Protein AF-A0A2E5UQ98-F1 (afdb_monomer)

Secondary structure (DSSP, 8-state):
-HHHHHHHHHHHHHHHHHHHHHHTSPPEE-GGGPEE---HHHHHHHHHHHHH--THHHHHHHHHHHHHHHHH-TTSTTHHHHHHHHHHHHHHHHHHTTTTS-HHHHHHHHHHHHHHHHHHHHHHH--S-HHHHHHHHHHHHHHHHHHHHHHHHHH----

Nearest PDB structures (foldseek):
  4etr-assembly1_A  TM=3.027E-01  e=8.005E+00  Pseudomonas aeruginosa PAO1

Mean predicted aligned error: 5.88 Å

Structure (mmCIF, N/CA/C/O backbone):
data_AF-A0A2E5UQ98-F1
#
_entry.id   AF-A0A2E5UQ98-F1
#
loop_
_atom_site.group_PDB
_atom_site.id
_atom_site.type_symbol
_atom_site.label_atom_id
_atom_site.label_alt_id
_atom_site.label_comp_id
_atom_site.label_asym_id
_atom_site.label_entity_id
_atom_site.label_seq_id
_atom_site.pdbx_PDB_ins_code
_atom_site.Cartn_x
_atom_site.Cartn_y
_atom_site.Cartn_z
_atom_site.occupancy
_atom_site.B_iso_or_equiv
_atom_site.auth_seq_id
_atom_site.auth_comp_id
_atom_site.auth_asym_id
_atom_site.auth_atom_id
_atom_site.pdbx_PDB_model_num
ATOM 1 N N . MET A 1 1 ? -13.166 -17.968 25.070 1.00 43.28 1 MET A N 1
ATOM 2 C CA . MET A 1 1 ? -12.129 -18.469 24.135 1.00 43.28 1 MET A CA 1
ATOM 3 C C . MET A 1 1 ? -12.676 -18.747 22.733 1.00 43.28 1 MET A C 1
ATOM 5 O O . MET A 1 1 ? -12.145 -18.160 21.801 1.00 43.28 1 MET A O 1
ATOM 9 N N . PHE A 1 2 ? -13.770 -19.503 22.560 1.00 32.47 2 PHE A N 1
ATOM 10 C CA . PHE A 1 2 ? -14.367 -19.783 21.234 1.00 32.47 2 PHE A CA 1
ATOM 11 C C . PHE A 1 2 ? -14.752 -18.540 20.398 1.00 32.47 2 PHE A C 1
ATOM 13 O O . PHE A 1 2 ? -14.513 -18.504 19.197 1.00 32.47 2 PHE A O 1
ATOM 20 N N . SER A 1 3 ? -15.272 -17.477 21.026 1.00 47.97 3 SER A N 1
ATOM 21 C CA . SER A 1 3 ? -15.642 -16.229 20.324 1.00 47.97 3 SER A CA 1
ATOM 22 C C . SER A 1 3 ? -14.443 -15.480 19.708 1.00 47.97 3 SER A C 1
ATOM 24 O O . SER A 1 3 ? -14.552 -14.918 18.619 1.00 47.97 3 SER A O 1
ATOM 26 N N . LEU A 1 4 ? -13.277 -15.505 20.365 1.00 53.91 4 LEU A N 1
ATOM 27 C CA . LEU A 1 4 ? -12.052 -14.884 19.845 1.00 53.91 4 LEU A CA 1
ATOM 28 C C . LEU A 1 4 ? -11.445 -15.710 18.704 1.00 53.91 4 LEU A C 1
ATOM 30 O O . LEU A 1 4 ? -10.981 -15.132 17.726 1.00 53.91 4 LEU A O 1
ATOM 34 N N . TYR A 1 5 ? -11.519 -17.041 18.803 1.00 57.56 5 TYR A N 1
ATOM 35 C CA . TYR A 1 5 ? -11.011 -17.966 17.788 1.00 57.56 5 TYR A CA 1
ATOM 36 C C . TYR A 1 5 ? -11.745 -17.821 16.443 1.00 57.56 5 TYR A C 1
ATOM 38 O O . TYR A 1 5 ? -11.119 -17.758 15.384 1.00 57.56 5 TYR A O 1
ATOM 46 N N . ASN A 1 6 ? -13.069 -17.640 16.480 1.00 66.56 6 ASN A N 1
ATOM 47 C CA . ASN A 1 6 ? -13.852 -17.387 15.267 1.00 66.56 6 ASN A CA 1
ATOM 48 C C . ASN A 1 6 ? -13.476 -16.055 14.598 1.00 66.56 6 ASN A C 1
ATOM 50 O O . ASN A 1 6 ? -13.406 -15.981 13.373 1.00 66.56 6 ASN A O 1
ATOM 54 N N . LYS A 1 7 ? -13.173 -15.010 15.384 1.00 73.31 7 LYS A N 1
ATOM 55 C CA . LYS A 1 7 ? -12.700 -13.726 14.840 1.00 73.31 7 LYS A CA 1
ATOM 56 C C . LYS A 1 7 ? -11.321 -13.857 14.193 1.00 73.31 7 LYS A C 1
ATOM 58 O O . LYS A 1 7 ? -11.106 -13.286 13.130 1.00 73.31 7 LYS A O 1
ATOM 63 N N . THR A 1 8 ? -10.400 -14.614 14.792 1.00 77.06 8 THR A N 1
ATOM 64 C CA . THR A 1 8 ? -9.071 -14.838 14.200 1.00 77.06 8 THR A CA 1
ATOM 65 C C . THR A 1 8 ? -9.146 -15.621 12.894 1.00 77.06 8 THR A C 1
ATOM 67 O O . THR A 1 8 ? -8.495 -15.228 11.932 1.00 77.06 8 THR A O 1
ATOM 70 N N . ILE A 1 9 ? -9.987 -16.660 12.818 1.00 78.94 9 ILE A N 1
ATOM 71 C CA . ILE A 1 9 ? -10.205 -17.413 11.572 1.00 78.94 9 ILE A CA 1
ATOM 72 C C . ILE A 1 9 ? -10.753 -16.495 10.479 1.00 78.94 9 ILE A C 1
ATOM 74 O O . ILE A 1 9 ? -10.271 -16.534 9.352 1.00 78.94 9 ILE A O 1
ATOM 78 N N . TYR A 1 10 ? -11.712 -15.631 10.813 1.00 82.94 10 TYR A N 1
ATOM 79 C CA . TYR A 1 10 ? -12.286 -14.685 9.859 1.00 82.94 10 TYR A CA 1
ATOM 80 C C . TYR A 1 10 ? -11.231 -13.752 9.239 1.00 82.94 10 TYR A C 1
ATOM 82 O O . TYR A 1 10 ? -11.194 -13.599 8.019 1.00 82.94 10 TYR A O 1
ATOM 90 N N . TYR A 1 11 ? -10.325 -13.186 10.047 1.00 81.88 11 TYR A N 1
ATOM 91 C CA . TYR A 1 11 ? -9.230 -12.354 9.530 1.00 81.88 11 TYR A CA 1
ATOM 92 C C . TYR A 1 11 ? -8.266 -13.134 8.632 1.00 81.88 11 TYR A C 1
ATOM 94 O O . TYR A 1 11 ? -7.825 -12.600 7.616 1.00 81.88 11 TYR A O 1
ATOM 102 N N . ILE A 1 12 ? -7.973 -14.394 8.971 1.00 85.00 12 ILE A N 1
ATOM 103 C CA . ILE A 1 12 ? -7.125 -15.266 8.148 1.00 85.00 12 ILE A CA 1
ATOM 104 C C . ILE A 1 12 ? -7.791 -15.520 6.792 1.00 85.00 12 ILE A C 1
ATOM 106 O O . ILE A 1 12 ? -7.158 -15.308 5.760 1.00 85.00 12 ILE A O 1
ATOM 110 N N . VAL A 1 13 ? -9.074 -15.888 6.774 1.00 87.69 13 VAL A N 1
ATOM 111 C CA . VAL A 1 13 ? -9.817 -16.131 5.527 1.00 87.69 13 VAL A CA 1
ATOM 112 C C . VAL A 1 13 ? -9.843 -14.883 4.643 1.00 87.69 13 VAL A C 1
ATOM 114 O O . VAL A 1 13 ? -9.569 -14.984 3.449 1.00 87.69 13 VAL A O 1
ATOM 117 N N . ILE A 1 14 ? -10.094 -13.699 5.215 1.00 87.50 14 ILE A N 1
ATOM 118 C CA . ILE A 1 14 ? -10.040 -12.444 4.451 1.00 87.50 14 ILE A CA 1
ATOM 119 C C . ILE A 1 14 ? -8.638 -12.190 3.908 1.00 87.50 14 ILE A C 1
ATOM 121 O O . ILE A 1 14 ? -8.506 -11.834 2.743 1.00 87.50 14 ILE A O 1
ATOM 125 N N . SER A 1 15 ? -7.593 -12.377 4.717 1.00 87.50 15 SER A N 1
ATOM 126 C CA . SER A 1 15 ? -6.217 -12.128 4.274 1.00 87.50 15 SER A CA 1
ATOM 127 C C . SER A 1 15 ? -5.815 -13.007 3.087 1.00 87.50 15 SER A C 1
ATOM 129 O O . SER A 1 15 ? -5.159 -12.516 2.169 1.00 87.50 15 SER A O 1
ATOM 131 N N . ILE A 1 16 ? -6.277 -14.264 3.065 1.00 88.00 16 ILE A N 1
ATOM 132 C CA . ILE A 1 16 ? -6.073 -15.198 1.952 1.00 88.00 16 ILE A CA 1
ATOM 133 C C . ILE A 1 16 ? -6.859 -14.740 0.723 1.00 88.00 16 ILE A C 1
ATOM 135 O O . ILE A 1 16 ? -6.306 -14.708 -0.371 1.00 88.00 16 ILE A O 1
ATOM 139 N N . LEU A 1 17 ? -8.121 -14.331 0.889 1.00 90.19 17 LEU A N 1
ATOM 140 C CA . LEU A 1 17 ? -8.915 -13.784 -0.214 1.00 90.19 17 LEU A CA 1
ATOM 141 C C . LEU A 1 17 ? -8.242 -12.554 -0.832 1.00 90.19 17 LEU A C 1
ATOM 143 O O . LEU A 1 17 ? -8.094 -12.492 -2.050 1.00 90.19 17 LEU A O 1
ATOM 147 N N . VAL A 1 18 ? -7.772 -11.613 -0.009 1.00 90.69 18 VAL A N 1
ATOM 148 C CA . VAL A 1 18 ? -7.052 -10.419 -0.477 1.00 90.69 18 VAL A CA 1
ATOM 149 C C . VAL A 1 18 ? -5.789 -10.806 -1.248 1.00 90.69 18 VAL A C 1
ATOM 151 O O . VAL A 1 18 ? -5.587 -10.269 -2.332 1.00 90.69 18 VAL A O 1
ATOM 154 N N . LEU A 1 19 ? -5.001 -11.782 -0.768 1.00 89.31 19 LEU A N 1
ATOM 155 C CA . LEU A 1 19 ? -3.846 -12.303 -1.518 1.00 89.31 19 LEU A CA 1
ATOM 156 C C . LEU A 1 19 ? -4.269 -12.828 -2.889 1.00 89.31 19 LEU A C 1
ATOM 158 O O . LEU A 1 19 ? -3.695 -12.445 -3.902 1.00 89.31 19 LEU A O 1
ATOM 162 N N . THR A 1 20 ? -5.289 -13.687 -2.938 1.00 88.19 20 THR A N 1
ATOM 163 C CA . THR A 1 20 ? -5.730 -14.276 -4.210 1.00 88.19 20 THR A CA 1
ATOM 164 C C . THR A 1 20 ? -6.244 -13.226 -5.191 1.00 88.19 20 THR A C 1
ATOM 166 O O . THR A 1 20 ? -6.015 -13.358 -6.389 1.00 88.19 20 THR A O 1
ATOM 169 N N . PHE A 1 21 ? -6.895 -12.165 -4.709 1.00 90.00 21 PHE A N 1
ATOM 170 C CA . PHE A 1 21 ? -7.308 -11.057 -5.567 1.00 90.00 21 PHE A CA 1
ATOM 171 C C . PHE A 1 21 ? -6.122 -10.217 -6.036 1.00 90.00 21 PHE A C 1
ATOM 173 O O . PHE A 1 21 ? -6.093 -9.864 -7.209 1.00 90.00 21 PHE A O 1
ATOM 180 N N . GLN A 1 22 ? -5.148 -9.939 -5.165 1.00 89.00 22 GLN A N 1
ATOM 181 C CA . GLN A 1 22 ? -3.951 -9.163 -5.502 1.00 89.00 22 GLN A CA 1
ATOM 182 C C . GLN A 1 22 ? -3.148 -9.819 -6.628 1.00 89.00 22 GLN A C 1
ATOM 184 O O . GLN A 1 22 ? -2.760 -9.156 -7.581 1.00 89.00 22 GLN A O 1
ATOM 189 N N . VAL A 1 23 ? -2.917 -11.128 -6.523 1.00 86.50 23 VAL A N 1
ATOM 190 C CA . VAL A 1 23 ? -2.085 -11.882 -7.476 1.00 86.50 23 VAL A CA 1
ATOM 191 C C . VAL A 1 23 ? -2.741 -11.983 -8.851 1.00 86.50 23 VAL A C 1
ATOM 193 O O . VAL A 1 23 ? -2.056 -11.994 -9.865 1.00 86.50 23 VAL A O 1
ATOM 196 N N . ASN A 1 24 ? -4.073 -12.039 -8.889 1.00 85.38 24 ASN A N 1
ATOM 197 C CA . ASN A 1 24 ? -4.834 -12.109 -10.135 1.00 85.38 24 ASN A CA 1
ATOM 198 C C . ASN A 1 24 ? -5.207 -10.725 -10.690 1.00 85.38 24 ASN A C 1
ATOM 200 O O . ASN A 1 24 ? -5.898 -10.649 -11.709 1.00 85.38 24 ASN A O 1
ATOM 204 N N . PHE A 1 25 ? -4.825 -9.636 -10.015 1.00 84.25 25 PHE A N 1
ATOM 205 C CA . PHE A 1 25 ? -5.179 -8.296 -10.461 1.00 84.25 25 PHE A CA 1
ATOM 206 C C . PHE A 1 25 ? -4.339 -7.917 -11.690 1.00 84.25 25 PHE A C 1
ATOM 208 O O . PHE A 1 25 ? -3.123 -8.101 -11.667 1.00 84.25 25 PHE A O 1
ATOM 215 N N . PRO A 1 26 ? -4.952 -7.415 -12.777 1.00 77.50 26 PRO A N 1
ATOM 216 C CA . PRO A 1 26 ? -4.208 -7.080 -13.983 1.00 77.50 26 PRO A CA 1
ATOM 217 C C . PRO A 1 26 ? -3.286 -5.880 -13.744 1.00 77.50 26 PRO A C 1
ATOM 219 O O . PRO A 1 26 ? -3.718 -4.850 -13.217 1.00 77.50 26 PRO A O 1
ATOM 222 N N . ASN A 1 27 ? -2.041 -5.995 -14.204 1.00 80.75 27 ASN A N 1
ATOM 223 C CA . ASN A 1 27 ? -1.110 -4.874 -14.254 1.00 80.75 27 ASN A CA 1
ATOM 224 C C . ASN A 1 27 ? -1.529 -3.905 -15.367 1.00 80.75 27 ASN A C 1
ATOM 226 O O . ASN A 1 27 ? -1.877 -4.309 -16.480 1.00 80.75 27 ASN A O 1
ATOM 230 N N . ILE A 1 28 ? -1.512 -2.611 -15.062 1.00 81.38 28 ILE A N 1
ATOM 231 C CA . ILE A 1 28 ? -1.829 -1.546 -16.009 1.00 81.38 28 ILE A CA 1
ATOM 232 C C . ILE A 1 28 ? -0.504 -1.008 -16.539 1.00 81.38 28 ILE A C 1
ATOM 234 O O . ILE A 1 28 ? 0.275 -0.428 -15.784 1.00 81.38 28 ILE A O 1
ATOM 238 N N . 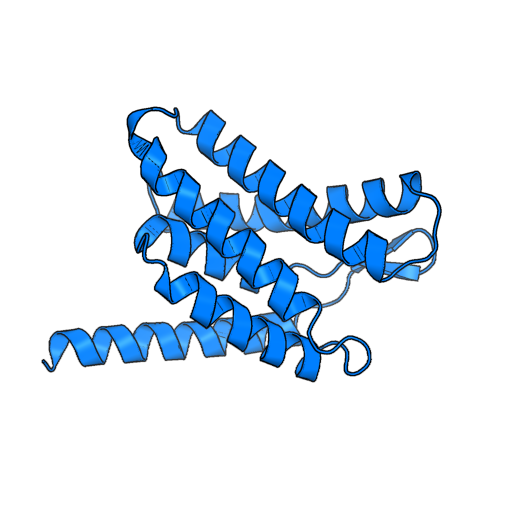ILE A 1 29 ? -0.254 -1.181 -17.837 1.00 76.38 29 ILE A N 1
ATOM 239 C CA . ILE A 1 29 ? 0.937 -0.624 -18.483 1.00 76.38 29 ILE A CA 1
ATOM 240 C C . ILE A 1 29 ? 0.797 0.899 -18.513 1.00 76.38 29 ILE A C 1
ATOM 242 O O . ILE A 1 29 ? -0.143 1.457 -19.085 1.00 76.38 29 ILE A O 1
ATOM 246 N N . PHE A 1 30 ? 1.739 1.561 -17.864 1.00 73.25 30 PHE A N 1
ATOM 247 C CA . PHE A 1 30 ? 1.932 2.997 -17.845 1.00 73.25 30 PHE A CA 1
ATOM 248 C C . PHE A 1 30 ? 3.113 3.368 -18.755 1.00 73.25 30 PHE A C 1
ATOM 250 O O . PHE A 1 30 ? 3.761 2.498 -19.333 1.00 73.25 30 PHE A O 1
ATOM 257 N N . PHE A 1 31 ? 3.346 4.668 -18.950 1.00 64.88 31 PHE A N 1
ATOM 258 C CA . PHE A 1 31 ? 4.393 5.223 -19.822 1.00 64.88 31 PHE A CA 1
ATOM 259 C C . PHE A 1 31 ? 5.679 4.375 -19.888 1.00 64.88 31 PHE A C 1
ATOM 261 O O . PHE A 1 31 ? 6.203 3.992 -18.850 1.00 64.88 31 PHE A O 1
ATOM 268 N N . ASN A 1 32 ? 6.211 4.154 -21.099 1.00 66.19 32 ASN A N 1
ATOM 269 C CA . ASN A 1 32 ? 7.471 3.434 -21.349 1.00 66.19 32 ASN A CA 1
ATOM 270 C C . ASN A 1 32 ? 7.578 2.050 -20.669 1.00 66.19 32 ASN A C 1
ATOM 272 O O . ASN A 1 32 ? 8.599 1.745 -20.070 1.00 66.19 32 ASN A O 1
ATOM 276 N N . GLU A 1 33 ? 6.542 1.212 -20.772 1.00 72.00 33 GLU A N 1
ATOM 277 C CA . GLU A 1 33 ? 6.541 -0.175 -20.257 1.00 72.00 33 GLU A CA 1
ATOM 278 C C . GLU A 1 33 ? 6.583 -0.303 -18.722 1.00 72.00 33 GLU A C 1
ATOM 280 O O . GLU A 1 33 ? 6.630 -1.414 -18.199 1.00 72.00 33 GLU A O 1
ATOM 285 N N . HIS A 1 34 ? 6.493 0.801 -17.973 1.00 75.25 34 HIS A N 1
ATOM 286 C CA . HIS A 1 34 ? 6.364 0.725 -16.520 1.00 75.25 34 HIS A CA 1
ATOM 287 C C . HIS A 1 34 ? 4.986 0.208 -16.127 1.00 75.25 34 HIS A C 1
ATOM 289 O O . HIS A 1 34 ? 3.965 0.755 -16.532 1.00 75.25 34 HIS A O 1
ATOM 295 N N . GLU A 1 35 ? 4.940 -0.810 -15.280 1.00 78.94 35 GLU A N 1
ATOM 296 C CA . GLU A 1 35 ? 3.681 -1.391 -14.831 1.00 78.94 35 GLU A CA 1
ATOM 297 C C . GLU A 1 35 ? 3.216 -0.772 -13.509 1.00 78.94 35 GLU A C 1
ATOM 299 O O . GLU A 1 35 ? 3.962 -0.669 -12.529 1.00 78.94 35 GLU A O 1
ATOM 304 N N . ILE A 1 36 ? 1.945 -0.375 -13.475 1.00 80.44 36 ILE A N 1
ATOM 305 C CA . ILE A 1 36 ? 1.242 0.024 -12.260 1.00 80.44 36 ILE A CA 1
ATOM 306 C C . ILE A 1 36 ? 0.338 -1.130 -11.846 1.00 80.44 36 ILE A C 1
ATOM 308 O O . ILE A 1 36 ? -0.543 -1.545 -12.602 1.00 80.44 36 ILE A O 1
ATOM 312 N N . ASN A 1 37 ? 0.508 -1.601 -10.615 1.00 81.56 37 ASN A N 1
ATOM 313 C CA . ASN A 1 37 ? -0.410 -2.550 -9.999 1.00 81.56 37 ASN A CA 1
ATOM 314 C C . ASN A 1 37 ? -1.206 -1.862 -8.884 1.00 81.56 37 ASN A C 1
ATOM 316 O O . ASN A 1 37 ? -0.698 -1.029 -8.135 1.00 81.56 37 ASN A O 1
ATOM 320 N N . VAL A 1 38 ? -2.477 -2.208 -8.760 1.00 81.56 38 VAL A N 1
ATOM 321 C CA . VAL A 1 38 ? -3.293 -1.785 -7.631 1.00 81.56 38 VAL A CA 1
ATOM 322 C C . VAL A 1 38 ? -2.918 -2.624 -6.415 1.00 81.56 38 VAL A C 1
ATOM 324 O O . VAL A 1 38 ? -3.090 -3.837 -6.417 1.00 81.56 38 VAL A O 1
ATOM 327 N N . ASP A 1 39 ? -2.457 -1.978 -5.348 1.00 88.56 39 ASP A N 1
ATOM 328 C CA . ASP A 1 39 ? -2.122 -2.661 -4.098 1.00 88.56 39 ASP A CA 1
ATOM 329 C C . ASP A 1 39 ? -3.340 -2.766 -3.156 1.00 88.56 39 ASP A C 1
ATOM 331 O O . ASP A 1 39 ? -3.603 -1.900 -2.316 1.00 88.56 39 ASP A O 1
ATOM 335 N N . LEU A 1 40 ? -4.118 -3.842 -3.308 1.00 90.69 40 LEU A N 1
ATOM 336 C CA . LEU A 1 40 ? -5.239 -4.197 -2.429 1.00 90.69 40 LEU A CA 1
ATOM 337 C C . LEU A 1 40 ? -4.771 -4.612 -1.031 1.00 90.69 40 LEU A C 1
ATOM 339 O O . LEU A 1 40 ? -5.533 -4.513 -0.066 1.00 90.69 40 LEU A O 1
ATOM 343 N N . VAL A 1 41 ? -3.526 -5.063 -0.901 1.00 92.06 41 VAL A N 1
ATOM 344 C CA . VAL A 1 41 ? -2.949 -5.483 0.375 1.00 92.06 41 VAL A CA 1
ATOM 345 C C . VAL A 1 41 ? -2.705 -4.270 1.249 1.00 92.06 41 VAL A C 1
ATOM 347 O O . VAL A 1 41 ? -3.087 -4.271 2.419 1.00 92.06 41 VAL A O 1
ATOM 350 N N . LEU A 1 42 ? -2.138 -3.208 0.685 1.00 94.00 42 LEU A N 1
ATOM 351 C CA . LEU A 1 42 ? -1.953 -1.945 1.386 1.00 94.00 42 LEU A CA 1
ATOM 352 C C . LEU A 1 42 ? -3.298 -1.368 1.860 1.00 94.00 42 LEU A C 1
ATOM 354 O O . LEU A 1 42 ? -3.408 -0.880 2.990 1.00 94.00 42 LEU A O 1
ATOM 358 N N . VAL A 1 43 ? -4.349 -1.503 1.042 1.00 94.12 43 VAL A N 1
ATOM 359 C CA . VAL A 1 43 ? -5.729 -1.151 1.425 1.00 94.12 43 VAL A CA 1
ATOM 360 C C . VAL A 1 43 ? -6.246 -2.033 2.570 1.00 94.12 43 VAL A C 1
ATOM 362 O O . VAL A 1 43 ? -6.919 -1.560 3.484 1.00 94.12 43 VAL A O 1
ATOM 365 N N . PHE A 1 44 ? -5.927 -3.322 2.577 1.00 92.44 44 PHE A N 1
ATOM 366 C CA . PHE A 1 44 ? -6.301 -4.205 3.680 1.00 92.44 44 PHE A CA 1
ATOM 367 C C . PHE A 1 44 ? -5.557 -3.860 4.982 1.00 92.44 44 PHE A C 1
ATOM 369 O O . PHE A 1 44 ? -6.175 -3.773 6.049 1.00 92.44 44 PHE A O 1
ATOM 376 N N . ILE A 1 45 ? -4.250 -3.594 4.900 1.00 93.19 45 ILE A N 1
ATOM 377 C CA . ILE A 1 45 ? -3.409 -3.200 6.037 1.00 93.19 45 ILE A CA 1
ATOM 378 C C . ILE A 1 45 ? -3.886 -1.870 6.628 1.00 93.19 45 ILE A C 1
ATOM 380 O O . ILE A 1 45 ? -3.962 -1.754 7.849 1.00 93.19 45 ILE A O 1
ATOM 384 N N . THR A 1 46 ? -4.278 -0.885 5.813 1.00 93.75 46 THR A N 1
ATOM 385 C CA . THR A 1 46 ? -4.856 0.375 6.324 1.00 93.75 46 THR A CA 1
ATOM 386 C C . THR A 1 46 ? -6.092 0.145 7.170 1.00 93.75 46 THR A C 1
ATOM 388 O O . THR A 1 46 ? -6.175 0.685 8.276 1.00 93.75 46 THR A O 1
ATOM 391 N N . PHE A 1 47 ? -7.039 -0.673 6.705 1.00 90.62 47 PHE A N 1
ATOM 392 C CA . PHE A 1 47 ? -8.227 -0.979 7.502 1.00 90.62 47 PHE A CA 1
ATOM 393 C C . PHE A 1 47 ? -7.876 -1.695 8.801 1.00 90.62 47 PHE A C 1
ATOM 395 O O . PHE A 1 47 ? -8.402 -1.326 9.853 1.00 90.62 47 PHE A O 1
ATOM 402 N N . LEU A 1 48 ? -6.969 -2.674 8.761 1.00 89.81 48 LEU A N 1
ATOM 403 C CA . LEU A 1 48 ? -6.504 -3.344 9.974 1.00 89.81 48 LEU A CA 1
ATOM 404 C C . LEU A 1 48 ? -5.876 -2.348 10.958 1.00 89.81 48 LEU A C 1
ATOM 406 O O . LEU A 1 48 ? -6.227 -2.373 12.141 1.00 89.81 48 LEU A O 1
ATOM 410 N N . SER A 1 49 ? -4.995 -1.467 10.479 1.00 91.06 49 SER A N 1
ATOM 411 C CA . SER A 1 49 ? -4.270 -0.486 11.295 1.00 91.06 49 SER A CA 1
ATOM 412 C C . SER A 1 49 ? -5.215 0.490 11.984 1.00 91.06 49 SER A C 1
ATOM 414 O O . SER A 1 49 ? -5.126 0.670 13.198 1.00 91.06 49 SER A O 1
ATOM 416 N N . ILE A 1 50 ? -6.173 1.049 11.243 1.00 87.44 50 ILE A N 1
ATOM 417 C CA . ILE A 1 50 ? -7.142 2.016 11.776 1.00 87.44 50 ILE A CA 1
ATOM 418 C C . ILE A 1 50 ? -8.098 1.331 12.765 1.00 87.44 50 ILE A C 1
ATOM 420 O O . ILE A 1 50 ? -8.350 1.842 13.858 1.00 87.44 50 ILE A O 1
ATOM 424 N N . LEU A 1 51 ? -8.613 0.143 12.429 1.00 84.31 51 LEU A N 1
ATOM 425 C CA . LEU A 1 51 ? -9.603 -0.540 13.264 1.00 84.31 51 LEU A CA 1
ATOM 426 C C . LEU A 1 51 ? -8.984 -1.097 14.550 1.00 84.31 51 LEU A C 1
ATOM 428 O O . LEU A 1 51 ? -9.480 -0.830 15.648 1.00 84.31 51 LEU A O 1
ATOM 432 N N . SER A 1 52 ? -7.896 -1.862 14.451 1.00 82.38 52 SER A N 1
ATOM 433 C CA . SER A 1 52 ? -7.336 -2.550 15.617 1.00 82.38 52 SER A CA 1
ATOM 434 C C . SER A 1 52 ? -6.373 -1.660 16.407 1.00 82.38 52 SER A C 1
ATOM 436 O O . SER A 1 52 ? -6.444 -1.636 17.635 1.00 82.38 52 SER A O 1
ATOM 438 N N . GLY A 1 53 ? -5.542 -0.850 15.740 1.00 77.25 53 GLY A N 1
ATOM 439 C CA . GLY A 1 53 ? -4.524 -0.016 16.389 1.00 77.25 53 GLY A CA 1
ATOM 440 C C . GLY A 1 53 ? -3.394 -0.782 17.066 1.00 77.25 53 GLY A C 1
ATOM 441 O O . GLY A 1 53 ? -2.707 -0.232 17.916 1.00 77.25 53 GLY A O 1
ATOM 442 N N . THR A 1 54 ? -3.237 -2.075 16.785 1.00 85.38 54 THR A N 1
ATOM 443 C CA . THR A 1 54 ? -2.245 -2.896 17.484 1.00 85.38 54 THR A CA 1
ATOM 444 C C . THR A 1 54 ? -0.931 -2.951 16.718 1.00 85.38 54 THR A C 1
ATOM 446 O O . THR A 1 54 ? -0.932 -3.334 15.549 1.00 85.38 54 THR A O 1
ATOM 449 N N . TYR A 1 55 ? 0.199 -2.753 17.404 1.00 89.19 55 TYR A N 1
ATOM 450 C CA . TYR A 1 55 ? 1.546 -2.944 16.836 1.00 89.19 55 TYR A CA 1
ATOM 451 C C . TYR A 1 55 ? 1.803 -4.355 16.278 1.00 89.19 55 TYR A C 1
ATOM 453 O O . TYR A 1 55 ? 2.700 -4.542 15.462 1.00 89.19 55 TYR A O 1
ATOM 461 N N . LYS A 1 56 ? 0.978 -5.353 16.635 1.00 90.38 56 LYS A N 1
ATOM 462 C CA . LYS A 1 56 ? 1.002 -6.696 16.021 1.00 90.38 56 LYS A CA 1
ATOM 463 C C . LYS A 1 56 ? 0.808 -6.661 14.501 1.00 90.38 56 LYS A C 1
ATOM 465 O O . LYS A 1 56 ? 1.282 -7.563 13.818 1.00 90.38 56 LYS A O 1
ATOM 470 N N . ILE A 1 57 ? 0.149 -5.626 13.973 1.00 92.38 57 ILE A N 1
ATOM 471 C CA . ILE A 1 57 ? -0.028 -5.446 12.529 1.00 92.38 57 ILE A CA 1
ATOM 472 C C . ILE A 1 57 ? 1.304 -5.180 11.831 1.00 92.38 57 ILE A C 1
ATOM 474 O O . ILE A 1 57 ? 1.450 -5.578 10.684 1.00 92.38 57 ILE A O 1
ATOM 478 N N . ILE A 1 58 ? 2.293 -4.594 12.508 1.00 94.75 58 ILE A N 1
ATOM 479 C CA . ILE A 1 58 ? 3.621 -4.366 11.921 1.00 94.75 58 ILE A CA 1
ATOM 480 C C . ILE A 1 58 ? 4.288 -5.698 11.600 1.00 94.75 58 ILE A C 1
ATOM 482 O O . ILE A 1 58 ? 4.734 -5.925 10.480 1.00 94.75 58 ILE A O 1
ATOM 486 N N . ILE A 1 59 ? 4.269 -6.613 12.571 1.00 94.06 59 ILE A N 1
ATOM 487 C CA . ILE A 1 59 ? 4.809 -7.965 12.410 1.00 94.06 59 ILE A CA 1
ATOM 488 C C . ILE A 1 59 ? 4.023 -8.724 11.335 1.00 94.06 59 ILE A C 1
ATOM 490 O O . ILE A 1 59 ? 4.615 -9.383 10.487 1.00 94.06 59 ILE A O 1
ATOM 494 N N . PHE A 1 60 ? 2.691 -8.608 11.337 1.00 93.12 60 PHE A N 1
ATOM 495 C CA . PHE A 1 60 ? 1.852 -9.210 10.300 1.00 93.12 60 PHE A CA 1
ATOM 496 C C . PHE A 1 60 ? 2.197 -8.680 8.901 1.00 93.12 60 PHE A C 1
ATOM 498 O O . PHE A 1 60 ? 2.388 -9.475 7.988 1.00 93.12 60 PHE A O 1
ATOM 505 N N . SER A 1 61 ? 2.327 -7.361 8.749 1.00 94.62 61 SER A N 1
ATOM 506 C CA . SER A 1 61 ? 2.641 -6.702 7.476 1.00 94.62 61 SER A CA 1
ATOM 507 C C . SER A 1 61 ? 4.016 -7.118 6.969 1.00 94.62 61 SER A C 1
ATOM 509 O O . SER A 1 61 ? 4.149 -7.416 5.792 1.00 94.62 61 SER A O 1
ATOM 511 N N . PHE A 1 62 ? 5.002 -7.249 7.861 1.00 95.25 62 PHE A N 1
ATOM 512 C CA . PHE A 1 62 ? 6.327 -7.758 7.518 1.00 95.25 62 PHE A CA 1
ATOM 513 C C . PHE A 1 62 ? 6.269 -9.162 6.893 1.00 95.25 62 PHE A C 1
ATOM 515 O O . PHE A 1 62 ? 6.753 -9.363 5.782 1.00 95.25 62 PHE A O 1
ATOM 522 N N . PHE A 1 63 ? 5.627 -10.129 7.563 1.00 93.81 63 PHE A N 1
ATOM 523 C CA . PHE A 1 63 ? 5.489 -11.487 7.015 1.00 93.81 63 PHE A CA 1
ATOM 524 C C . PHE A 1 63 ? 4.671 -11.513 5.726 1.00 93.81 63 PHE A C 1
ATOM 526 O O . PHE A 1 63 ? 4.975 -12.274 4.812 1.00 93.81 63 PHE A O 1
ATOM 533 N N . TYR A 1 64 ? 3.643 -10.675 5.644 1.00 92.25 64 TYR A N 1
ATOM 534 C CA . TYR A 1 64 ? 2.819 -10.574 4.452 1.00 92.25 64 TYR A CA 1
ATOM 535 C C . TYR A 1 64 ? 3.600 -9.988 3.269 1.00 92.25 64 TYR A C 1
ATOM 537 O O . TYR A 1 64 ? 3.474 -10.484 2.154 1.00 92.25 64 TYR A O 1
ATOM 545 N N . GLY A 1 65 ? 4.463 -8.999 3.507 1.00 92.31 65 GLY A N 1
ATOM 546 C CA . GLY A 1 65 ? 5.362 -8.457 2.495 1.00 92.31 65 GLY A CA 1
ATOM 547 C C . GLY A 1 65 ? 6.359 -9.498 1.982 1.00 92.31 65 GLY A C 1
ATOM 548 O O . GLY A 1 65 ? 6.549 -9.580 0.779 1.00 92.31 65 GLY A O 1
ATOM 549 N N . ILE A 1 66 ? 6.890 -10.374 2.847 1.00 92.56 66 ILE A N 1
ATOM 550 C CA . ILE A 1 66 ? 7.715 -11.518 2.401 1.00 92.56 66 ILE A CA 1
ATOM 551 C C . ILE A 1 66 ? 6.921 -12.434 1.461 1.00 92.56 66 ILE A C 1
ATOM 553 O O . ILE A 1 66 ? 7.442 -12.873 0.439 1.00 92.56 66 ILE A O 1
ATOM 557 N N . ILE A 1 67 ? 5.661 -12.738 1.796 1.00 91.50 67 ILE A N 1
ATOM 558 C CA . ILE A 1 67 ? 4.800 -13.565 0.937 1.00 91.50 67 ILE A CA 1
ATOM 559 C C . ILE A 1 67 ? 4.595 -12.883 -0.420 1.00 91.50 67 ILE A C 1
ATOM 561 O O . ILE A 1 67 ? 4.670 -13.551 -1.446 1.00 91.50 67 ILE A O 1
ATOM 565 N N . LEU A 1 68 ? 4.366 -11.568 -0.438 1.00 88.75 68 LEU A N 1
ATOM 566 C CA . LEU A 1 68 ? 4.209 -10.816 -1.681 1.00 88.75 68 LEU A CA 1
ATOM 567 C C . LEU A 1 68 ? 5.482 -10.788 -2.519 1.00 88.75 68 LEU A C 1
ATOM 569 O O . LEU A 1 68 ? 5.384 -11.027 -3.717 1.00 88.75 68 LEU A O 1
ATOM 573 N N . ASP A 1 69 ? 6.648 -10.568 -1.908 1.00 89.12 69 ASP A N 1
ATOM 574 C CA . ASP A 1 69 ? 7.936 -10.626 -2.608 1.00 89.12 69 ASP A CA 1
ATOM 575 C C . ASP A 1 69 ? 8.103 -11.995 -3.298 1.00 89.12 69 ASP A C 1
ATOM 577 O O . ASP A 1 69 ? 8.440 -12.074 -4.475 1.00 89.12 69 ASP A O 1
ATOM 581 N N . ILE A 1 70 ? 7.776 -13.096 -2.608 1.00 88.69 70 ILE A N 1
ATOM 582 C CA . ILE A 1 70 ? 7.871 -14.455 -3.172 1.00 88.69 70 ILE A CA 1
ATOM 583 C C . ILE A 1 70 ? 6.915 -14.662 -4.356 1.00 88.69 70 ILE A C 1
ATOM 585 O O . ILE A 1 70 ? 7.253 -15.384 -5.293 1.00 88.69 70 ILE A O 1
ATOM 589 N N . VAL A 1 71 ? 5.715 -14.079 -4.305 1.00 85.25 71 VAL A N 1
ATOM 590 C CA . VAL A 1 71 ? 4.673 -14.315 -5.315 1.00 85.25 71 VAL A CA 1
ATOM 591 C C . VAL A 1 71 ? 4.802 -13.384 -6.524 1.00 85.25 71 VAL A C 1
ATOM 593 O O . VAL A 1 71 ? 4.527 -13.818 -7.640 1.00 85.25 71 VAL A O 1
ATOM 596 N N . LEU A 1 72 ? 5.194 -12.124 -6.319 1.00 79.94 72 LEU A N 1
ATOM 597 C CA . LEU A 1 72 ? 5.216 -11.091 -7.360 1.00 79.94 72 LEU A CA 1
ATOM 598 C C . LEU A 1 72 ? 6.593 -10.927 -8.010 1.00 79.94 72 LEU A C 1
ATOM 600 O O . LEU A 1 72 ? 6.668 -10.761 -9.226 1.00 79.94 72 LEU A O 1
ATOM 604 N N . SER A 1 73 ? 7.679 -10.970 -7.235 1.00 67.25 73 SER A N 1
ATOM 605 C CA . SER A 1 73 ? 9.024 -10.690 -7.748 1.00 67.25 73 SER A CA 1
ATOM 606 C C . SER A 1 73 ? 10.116 -11.347 -6.896 1.00 67.25 73 SER A C 1
ATOM 608 O O . SER A 1 73 ? 10.605 -10.811 -5.905 1.00 67.25 73 SER A O 1
ATOM 610 N N . THR A 1 74 ? 10.611 -12.500 -7.350 1.00 65.38 74 THR A N 1
ATOM 611 C CA . THR A 1 74 ? 11.641 -13.273 -6.629 1.00 65.38 74 THR A CA 1
ATOM 612 C C . THR A 1 74 ? 12.996 -12.572 -6.497 1.00 65.38 74 THR A C 1
ATOM 614 O O . THR A 1 74 ? 13.854 -13.044 -5.755 1.00 65.38 74 THR A O 1
ATOM 617 N N . ASN A 1 75 ? 13.221 -11.477 -7.226 1.00 69.50 75 ASN A N 1
ATOM 618 C CA . ASN A 1 75 ? 14.515 -10.797 -7.282 1.00 69.50 75 ASN A CA 1
ATOM 619 C C . ASN A 1 75 ? 14.732 -9.811 -6.124 1.00 69.50 75 ASN A C 1
ATOM 621 O O . ASN A 1 75 ? 15.872 -9.457 -5.837 1.00 69.50 75 ASN A O 1
ATOM 625 N N . GLU A 1 76 ? 13.665 -9.390 -5.441 1.00 79.00 76 GLU A N 1
ATOM 626 C CA . GLU A 1 76 ? 13.684 -8.276 -4.478 1.00 79.00 76 GLU A CA 1
ATOM 627 C C . GLU A 1 76 ? 13.162 -8.703 -3.101 1.00 79.00 76 GLU A C 1
ATOM 629 O O . GLU A 1 76 ? 12.467 -7.962 -2.405 1.00 79.00 76 GLU A O 1
ATOM 634 N N . ILE A 1 77 ? 13.515 -9.922 -2.687 1.00 84.00 77 ILE A N 1
ATOM 635 C CA . ILE A 1 77 ? 13.066 -10.488 -1.413 1.00 84.00 77 ILE A CA 1
ATOM 636 C C . ILE A 1 77 ? 13.478 -9.574 -0.257 1.00 84.00 77 ILE A C 1
ATOM 638 O O . ILE A 1 77 ? 14.661 -9.340 -0.009 1.00 84.00 77 ILE A O 1
ATOM 642 N N . GLY A 1 78 ? 12.484 -9.103 0.489 1.00 87.94 78 GLY A N 1
ATOM 643 C CA . GLY A 1 78 ? 12.657 -8.254 1.655 1.00 87.94 78 GLY A CA 1
ATOM 644 C C . GLY A 1 78 ? 12.254 -6.800 1.416 1.00 87.94 78 GLY A C 1
ATOM 645 O O . GLY A 1 78 ? 11.954 -6.113 2.398 1.00 87.94 78 GLY A O 1
ATOM 646 N N . LEU A 1 79 ? 12.185 -6.331 0.165 1.00 91.31 79 LEU A N 1
ATOM 647 C CA . LEU A 1 79 ? 11.827 -4.947 -0.143 1.00 91.31 79 LEU A CA 1
ATOM 648 C C . LEU A 1 79 ? 10.393 -4.637 0.301 1.00 91.31 79 LEU A C 1
ATOM 650 O O . LEU A 1 79 ? 10.197 -3.742 1.133 1.00 91.31 79 LEU A O 1
ATOM 654 N N . LEU A 1 80 ? 9.394 -5.398 -0.166 1.00 91.88 80 LEU A N 1
ATOM 655 C CA . LEU A 1 80 ? 8.008 -5.169 0.249 1.00 91.88 80 LEU A CA 1
ATOM 656 C C . LEU A 1 80 ? 7.843 -5.438 1.740 1.00 91.88 80 LEU A C 1
ATOM 658 O O . LEU A 1 80 ? 7.120 -4.697 2.402 1.00 91.88 80 LEU A O 1
ATOM 662 N N . SER A 1 81 ? 8.540 -6.426 2.313 1.00 93.62 81 SER A N 1
ATOM 663 C CA . SER A 1 81 ? 8.496 -6.684 3.764 1.00 93.62 81 SER A CA 1
ATOM 664 C C . SER A 1 81 ? 8.897 -5.462 4.600 1.00 93.62 81 SER A C 1
ATOM 666 O O . SER A 1 81 ? 8.233 -5.115 5.582 1.00 93.62 81 SER A O 1
ATOM 668 N N . PHE A 1 82 ? 9.941 -4.751 4.175 1.00 94.62 82 PHE A N 1
ATOM 669 C CA . PHE A 1 82 ? 10.436 -3.570 4.861 1.00 94.62 82 PHE A CA 1
ATOM 670 C C . PHE A 1 82 ? 9.467 -2.398 4.695 1.00 94.62 82 PHE A C 1
ATOM 672 O O . PHE A 1 82 ? 9.026 -1.813 5.687 1.00 94.62 82 PHE A O 1
ATOM 679 N N . ILE A 1 83 ? 9.059 -2.105 3.459 1.00 95.06 83 ILE A N 1
ATOM 680 C CA . ILE A 1 83 ? 8.183 -0.968 3.152 1.00 95.06 83 ILE A CA 1
ATOM 681 C C . ILE A 1 83 ? 6.801 -1.153 3.794 1.00 95.06 83 ILE A C 1
ATOM 683 O O . ILE A 1 83 ? 6.277 -0.233 4.430 1.00 95.06 83 ILE A O 1
ATOM 687 N N . THR A 1 84 ? 6.208 -2.345 3.702 1.00 94.06 84 THR A N 1
ATOM 688 C CA . THR A 1 84 ? 4.909 -2.650 4.331 1.00 94.06 84 THR A CA 1
ATOM 689 C C . THR A 1 84 ? 4.973 -2.546 5.856 1.00 94.06 84 THR A C 1
ATOM 691 O O . THR A 1 84 ? 4.047 -2.020 6.476 1.00 94.06 84 THR A O 1
ATOM 694 N N . SER A 1 85 ? 6.081 -2.950 6.487 1.00 96.06 85 SER A N 1
ATOM 695 C CA . SER A 1 85 ? 6.256 -2.792 7.936 1.00 96.06 85 SER A CA 1
ATOM 696 C C . SER A 1 85 ? 6.330 -1.316 8.359 1.00 96.06 85 SER A C 1
ATOM 698 O O . SER A 1 85 ? 5.596 -0.906 9.261 1.00 96.06 85 SER A O 1
ATOM 700 N N . ILE A 1 86 ? 7.105 -0.479 7.659 1.00 96.50 86 ILE A N 1
ATOM 701 C CA . ILE A 1 86 ? 7.194 0.966 7.937 1.00 96.50 86 ILE A CA 1
ATOM 702 C C . ILE A 1 86 ? 5.849 1.649 7.712 1.00 96.50 86 ILE A C 1
ATOM 704 O O . ILE A 1 86 ? 5.387 2.431 8.543 1.00 96.50 86 ILE A O 1
ATOM 708 N N . THR A 1 87 ? 5.190 1.343 6.600 1.00 96.38 87 THR A N 1
ATOM 709 C CA . THR A 1 87 ? 3.896 1.954 6.293 1.00 96.38 87 THR A CA 1
ATOM 710 C C . THR A 1 87 ? 2.822 1.544 7.282 1.00 96.38 87 THR A C 1
ATOM 712 O O . THR A 1 87 ? 2.068 2.400 7.737 1.00 96.38 87 THR A O 1
ATOM 715 N N . SER A 1 88 ? 2.799 0.286 7.721 1.00 95.56 88 SER A N 1
ATOM 716 C CA . SER A 1 88 ? 1.893 -0.142 8.788 1.00 95.56 88 SER A CA 1
ATOM 717 C C . SER A 1 88 ? 2.152 0.591 10.110 1.00 95.56 88 SER A C 1
ATOM 719 O O . SER A 1 88 ? 1.195 1.000 10.763 1.00 95.56 88 SER A O 1
ATOM 721 N N . PHE A 1 89 ? 3.415 0.850 10.473 1.00 95.44 89 PHE A N 1
ATOM 722 C CA . PHE A 1 89 ? 3.763 1.661 11.643 1.00 95.44 89 PHE A CA 1
ATOM 723 C C . PHE A 1 89 ? 3.206 3.087 11.529 1.00 95.44 89 PHE A C 1
ATOM 725 O O . PHE A 1 89 ? 2.526 3.554 12.446 1.00 95.44 89 PHE A O 1
ATOM 732 N N . LEU A 1 90 ? 3.416 3.751 10.386 1.00 94.56 90 LEU A N 1
ATOM 733 C CA . LEU A 1 90 ? 2.881 5.093 10.137 1.00 94.56 90 LEU A CA 1
ATOM 734 C C . LEU A 1 90 ? 1.349 5.108 10.204 1.00 94.56 90 LEU A C 1
ATOM 736 O O . LEU A 1 90 ? 0.766 5.995 10.822 1.00 94.56 90 LEU A O 1
ATOM 740 N N . LEU A 1 91 ? 0.684 4.103 9.639 1.00 94.19 91 LEU A N 1
ATOM 741 C CA . LEU A 1 91 ? -0.775 3.998 9.658 1.00 94.19 91 LEU A CA 1
ATOM 742 C C . LEU A 1 91 ? -1.342 3.774 11.060 1.00 94.19 91 LEU A C 1
ATOM 744 O O . LEU A 1 91 ? -2.372 4.353 11.391 1.00 94.19 91 LEU A O 1
ATOM 748 N N . ILE A 1 92 ? -0.686 2.958 11.888 1.00 93.25 92 ILE A N 1
ATOM 749 C CA . ILE A 1 92 ? -1.092 2.751 13.285 1.00 93.25 92 ILE A CA 1
ATOM 750 C C . ILE A 1 92 ? -0.944 4.052 14.071 1.00 93.25 92 ILE A C 1
ATOM 752 O O . ILE A 1 92 ? -1.849 4.396 14.827 1.00 93.25 92 ILE A O 1
ATOM 756 N N . SER A 1 93 ? 0.137 4.806 13.841 1.00 90.19 93 SER A N 1
ATOM 757 C CA . SER A 1 93 ? 0.365 6.077 14.538 1.00 90.19 93 SER A CA 1
ATOM 758 C C . SER A 1 93 ? -0.754 7.097 14.306 1.00 90.19 93 SER A C 1
ATOM 760 O O . SER A 1 93 ? -1.055 7.879 15.199 1.00 90.19 93 SER A O 1
ATOM 762 N N . LEU A 1 94 ? -1.458 7.043 13.164 1.00 89.12 94 LEU A N 1
ATOM 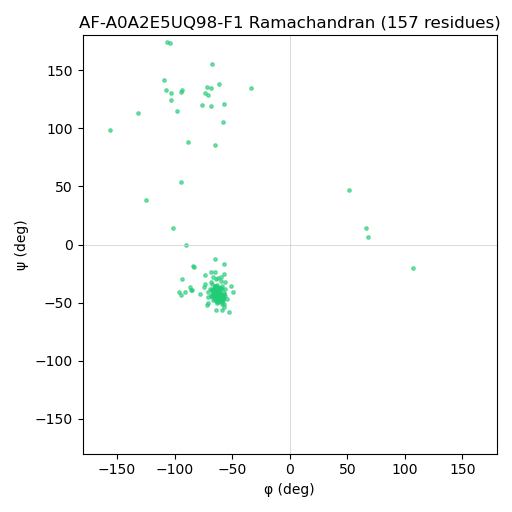763 C CA . LEU A 1 94 ? -2.616 7.909 12.905 1.00 89.12 94 LEU A CA 1
ATOM 764 C C . LEU A 1 94 ? -3.734 7.729 13.938 1.00 89.12 94 LEU A C 1
ATOM 766 O O . LEU A 1 94 ? -4.437 8.690 14.247 1.00 89.12 94 LEU A O 1
ATOM 770 N N . LYS A 1 95 ? -3.888 6.517 14.484 1.00 83.69 95 LYS A N 1
ATOM 771 C CA . LYS A 1 95 ? -4.909 6.213 15.488 1.00 83.69 95 LYS A CA 1
ATOM 772 C C . LYS A 1 95 ? -4.642 6.928 16.811 1.00 83.69 95 LYS A C 1
ATOM 774 O O . LYS A 1 95 ? -5.583 7.358 17.471 1.00 83.69 95 LYS A O 1
ATOM 779 N N . ASP A 1 96 ? -3.377 7.119 17.178 1.00 80.81 96 ASP A N 1
ATOM 780 C CA . ASP A 1 96 ? -3.011 7.827 18.411 1.00 80.81 96 ASP A CA 1
ATOM 781 C C . ASP A 1 96 ? -3.431 9.309 18.361 1.00 80.81 96 ASP A C 1
ATOM 783 O O . ASP A 1 96 ? -3.690 9.931 19.392 1.00 80.81 96 ASP A O 1
ATOM 787 N N . TYR A 1 97 ? -3.594 9.860 17.152 1.00 80.62 97 TYR A N 1
ATOM 788 C CA . TYR A 1 97 ? -4.044 11.230 16.900 1.00 80.62 97 TYR A CA 1
ATOM 789 C C . TYR A 1 97 ? -5.526 11.325 16.494 1.00 80.62 97 TYR A C 1
ATOM 791 O O . TYR A 1 97 ? -5.972 12.388 16.051 1.00 80.62 97 TYR A O 1
ATOM 799 N N . ASP A 1 98 ? -6.321 10.261 16.682 1.00 76.25 98 ASP A N 1
ATOM 800 C CA . ASP A 1 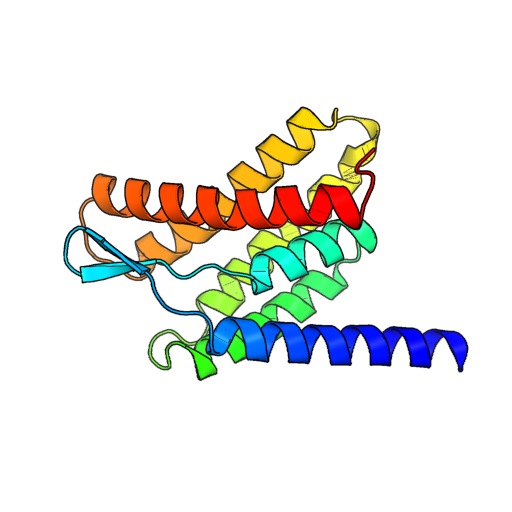98 ? -7.715 10.195 16.213 1.00 76.25 98 ASP A CA 1
ATOM 801 C C . ASP A 1 98 ? -8.601 11.333 16.740 1.00 76.25 98 ASP A C 1
ATOM 803 O O . ASP A 1 98 ? -9.516 11.764 16.037 1.00 76.25 98 ASP A O 1
ATOM 807 N N . ASN A 1 99 ? -8.320 11.820 17.954 1.00 78.31 99 ASN A N 1
ATOM 808 C CA . ASN A 1 99 ? -9.066 12.899 18.608 1.00 78.31 99 ASN A CA 1
ATOM 809 C C . ASN A 1 99 ? -8.620 14.304 18.178 1.00 78.31 99 ASN A C 1
ATOM 811 O O . ASN A 1 99 ? -9.346 15.270 18.401 1.00 78.31 99 ASN A O 1
ATOM 815 N N . LEU A 1 100 ? -7.420 14.438 17.609 1.00 79.19 100 LEU A N 1
ATOM 816 C CA . LEU A 1 100 ? -6.837 15.730 17.245 1.00 79.19 100 LEU A CA 1
ATOM 817 C C . LEU A 1 100 ? -7.132 16.093 15.791 1.00 79.19 100 LEU A C 1
ATOM 819 O O . LEU A 1 100 ? -7.191 17.270 15.440 1.00 79.19 100 LEU A O 1
ATOM 823 N N . TRP A 1 101 ? -7.270 15.091 14.925 1.00 83.12 101 TRP A N 1
ATOM 824 C CA . TRP A 1 101 ? -7.327 15.305 13.486 1.00 83.12 101 TRP A CA 1
ATOM 825 C C . TRP A 1 101 ? -8.747 15.188 12.953 1.00 83.12 101 TRP A C 1
ATOM 827 O O . TRP A 1 101 ? -9.443 14.202 13.176 1.00 83.12 101 TRP A O 1
ATOM 837 N N . ASN A 1 102 ? -9.159 16.185 12.170 1.00 85.81 102 ASN A N 1
ATOM 838 C CA . ASN A 1 102 ? -10.405 16.111 11.419 1.00 85.81 102 ASN A CA 1
ATOM 839 C C . ASN A 1 102 ? -10.299 15.036 10.319 1.00 85.81 102 ASN A C 1
ATOM 841 O O . ASN A 1 102 ? -9.215 14.750 9.805 1.00 85.81 102 ASN A O 1
ATOM 845 N N . ARG A 1 103 ? -11.436 14.484 9.895 1.00 84.06 103 ARG A N 1
ATOM 846 C CA . ARG A 1 103 ? -11.545 13.428 8.881 1.00 84.06 103 ARG A CA 1
ATOM 847 C C . ARG A 1 103 ? -10.751 13.717 7.602 1.00 84.06 103 ARG A C 1
ATOM 849 O O . ARG A 1 103 ? -10.099 12.821 7.075 1.00 84.06 103 ARG A O 1
ATOM 856 N N . ASN A 1 104 ? -10.766 14.961 7.123 1.00 87.69 104 ASN A N 1
ATOM 857 C CA . ASN A 1 104 ? -10.017 15.355 5.925 1.00 87.69 104 ASN A CA 1
ATOM 858 C C . ASN A 1 104 ? -8.498 15.253 6.127 1.00 87.69 104 ASN A C 1
ATOM 860 O O . ASN A 1 104 ? -7.801 14.812 5.218 1.00 87.69 104 ASN A O 1
ATOM 864 N N . MET A 1 105 ? -7.995 15.604 7.316 1.00 89.06 105 MET A N 1
ATOM 865 C CA . MET A 1 105 ? -6.573 15.461 7.642 1.00 89.06 105 MET A CA 1
ATOM 866 C C . MET A 1 105 ? -6.173 13.988 7.691 1.00 89.06 105 MET A C 1
ATOM 868 O O . MET A 1 105 ? -5.161 13.624 7.107 1.00 89.06 105 MET A O 1
ATOM 872 N N . LYS A 1 106 ? -7.005 13.115 8.279 1.00 88.94 106 LYS A N 1
ATOM 873 C CA . LYS A 1 106 ? -6.751 11.663 8.284 1.00 88.94 106 LYS A CA 1
ATOM 874 C C . LYS A 1 106 ? -6.626 11.109 6.862 1.00 88.94 106 LYS A C 1
ATOM 876 O O . LYS A 1 106 ? -5.681 10.386 6.566 1.00 88.94 106 LYS A O 1
ATOM 881 N N . PHE A 1 107 ? -7.544 11.485 5.969 1.00 91.69 107 PHE A N 1
ATOM 882 C CA . PHE A 1 107 ? -7.482 11.077 4.563 1.00 91.69 107 PHE A CA 1
ATOM 883 C C . PHE A 1 107 ? -6.234 11.597 3.847 1.00 91.69 107 PHE A C 1
ATOM 885 O O . PHE A 1 107 ? -5.588 10.825 3.141 1.00 91.69 107 PHE A O 1
ATOM 892 N N . LEU A 1 108 ? -5.875 12.866 4.057 1.00 93.56 108 LEU A N 1
ATOM 893 C CA . LEU A 1 108 ? -4.658 13.447 3.494 1.00 93.56 108 LEU A CA 1
ATOM 894 C C . LEU A 1 108 ? -3.415 12.682 3.965 1.00 93.56 108 LEU A C 1
ATOM 896 O O . LEU A 1 108 ? -2.550 12.360 3.161 1.00 93.56 108 LEU A O 1
ATOM 900 N N . SER A 1 109 ? -3.341 12.337 5.248 1.00 93.19 109 SER A N 1
ATOM 901 C CA . SER A 1 109 ? -2.201 11.611 5.803 1.00 93.19 109 SER A CA 1
ATOM 902 C C . SER A 1 109 ? -2.112 10.173 5.307 1.00 93.19 109 SER A C 1
ATOM 904 O O . SER A 1 109 ? -1.012 9.716 5.013 1.00 93.19 109 SER A O 1
ATOM 906 N N . ILE A 1 110 ? -3.240 9.475 5.144 1.00 94.62 110 ILE A N 1
ATOM 907 C CA . ILE A 1 110 ? -3.261 8.145 4.513 1.00 94.62 110 ILE A CA 1
ATOM 908 C C . ILE A 1 110 ? -2.741 8.238 3.075 1.00 94.62 110 ILE A C 1
ATOM 910 O O . ILE A 1 110 ? -1.880 7.451 2.690 1.00 94.62 110 ILE A O 1
ATOM 914 N N . PHE A 1 111 ? -3.199 9.232 2.308 1.00 96.75 111 PHE A N 1
ATOM 915 C CA . PHE A 1 111 ? -2.700 9.469 0.954 1.00 96.75 111 PHE A CA 1
ATOM 916 C C . PHE A 1 111 ? -1.190 9.756 0.939 1.00 96.75 111 PHE A C 1
ATOM 918 O O . PHE A 1 111 ? -0.465 9.159 0.148 1.00 96.75 111 PHE A O 1
ATOM 925 N N . SER A 1 112 ? -0.690 10.597 1.847 1.00 95.81 112 SER A N 1
ATOM 926 C CA . SER A 1 112 ? 0.747 10.874 1.968 1.00 95.81 112 SER A CA 1
ATOM 927 C C . SER A 1 112 ? 1.564 9.626 2.312 1.00 95.81 112 SER A C 1
ATOM 929 O O . SER A 1 112 ? 2.660 9.452 1.7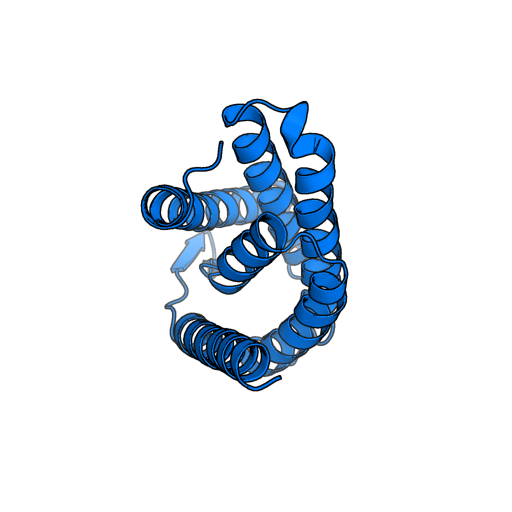87 1.00 95.81 112 SER A O 1
ATOM 931 N N . ILE A 1 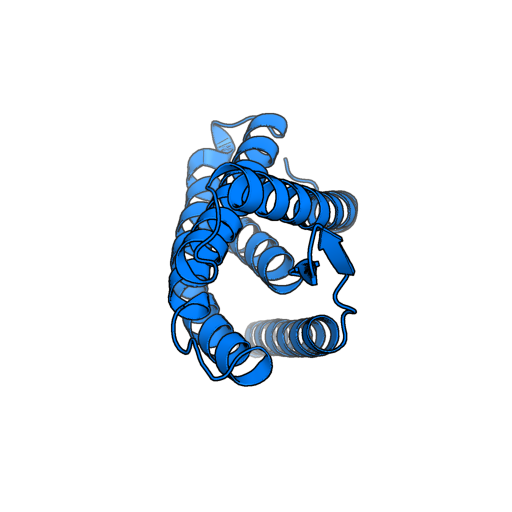113 ? 1.039 8.734 3.161 1.00 96.94 113 ILE A N 1
ATOM 932 C CA . ILE A 1 113 ? 1.700 7.463 3.491 1.00 96.94 113 ILE A CA 1
ATOM 933 C C . ILE A 1 113 ? 1.729 6.533 2.273 1.00 96.94 113 ILE A C 1
ATOM 935 O O . ILE A 1 113 ? 2.743 5.879 2.045 1.00 96.94 113 ILE A O 1
ATOM 939 N N . TYR A 1 114 ? 0.666 6.495 1.467 1.00 96.69 114 TYR A N 1
ATOM 940 C CA . TYR A 1 114 ? 0.646 5.726 0.215 1.00 96.69 114 TYR A CA 1
ATOM 941 C C . TYR A 1 114 ? 1.641 6.278 -0.799 1.00 96.69 114 TYR A C 1
ATOM 943 O O . TYR A 1 114 ? 2.396 5.519 -1.396 1.00 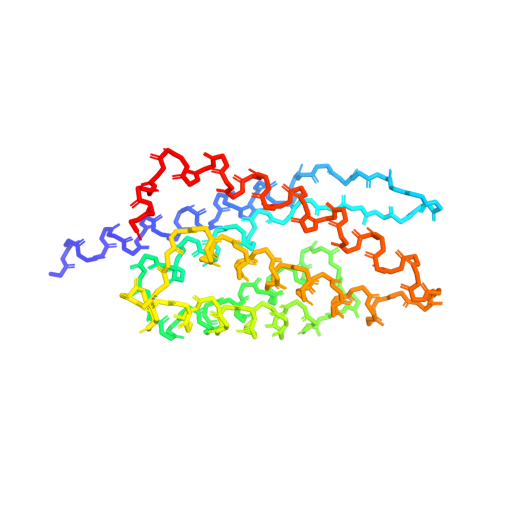96.69 114 TYR A O 1
ATOM 951 N N . LEU A 1 115 ? 1.696 7.600 -0.952 1.00 96.62 115 LEU A N 1
ATOM 952 C CA . LEU A 1 115 ? 2.683 8.238 -1.813 1.00 96.62 115 LEU A CA 1
ATOM 953 C C . LEU A 1 115 ? 4.106 7.874 -1.370 1.00 96.62 115 LEU A C 1
ATOM 955 O O . LEU A 1 115 ? 4.924 7.493 -2.200 1.00 96.62 115 LEU A O 1
ATOM 959 N N . PHE A 1 116 ? 4.387 7.927 -0.064 1.00 95.94 116 PHE A N 1
ATOM 960 C CA . PHE A 1 116 ? 5.678 7.518 0.489 1.00 95.94 116 PHE A CA 1
ATOM 961 C C . PHE A 1 116 ? 5.980 6.034 0.234 1.00 9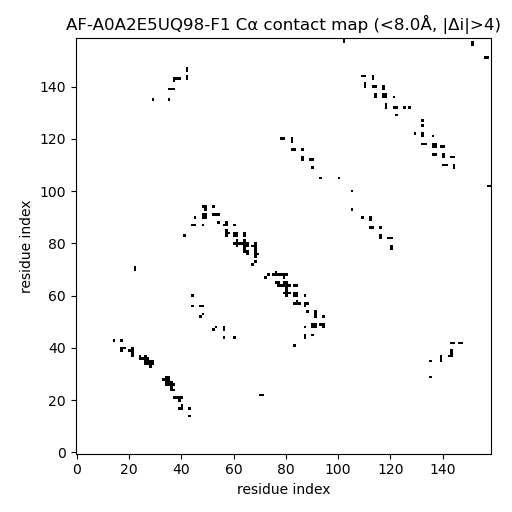5.94 116 PHE A C 1
ATOM 963 O O . PHE A 1 116 ? 7.100 5.708 -0.154 1.00 95.94 116 PHE A O 1
ATOM 970 N N . HIS A 1 117 ? 4.986 5.155 0.400 1.00 95.75 117 HIS A N 1
ATOM 971 C CA . HIS A 1 117 ? 5.093 3.722 0.112 1.00 95.75 117 HIS A CA 1
ATOM 972 C C . HIS A 1 117 ? 5.612 3.477 -1.312 1.00 95.75 117 HIS A C 1
ATOM 974 O O . HIS A 1 117 ? 6.653 2.848 -1.497 1.00 95.75 117 HIS A O 1
ATOM 980 N N . PHE A 1 118 ? 4.902 4.007 -2.313 1.00 94.44 118 PHE A N 1
ATOM 981 C CA . PHE A 1 118 ? 5.214 3.760 -3.722 1.00 94.44 118 PHE A CA 1
ATOM 982 C C . PHE A 1 118 ? 6.454 4.512 -4.190 1.00 94.44 118 PHE A C 1
ATOM 984 O O . PHE A 1 118 ? 7.212 3.982 -4.996 1.00 94.44 118 PHE A O 1
ATOM 991 N N . LEU A 1 119 ? 6.705 5.718 -3.668 1.00 93.94 119 LEU A N 1
ATOM 992 C CA . LEU A 1 119 ? 7.950 6.432 -3.946 1.00 93.94 119 LEU A CA 1
ATOM 993 C C . LEU A 1 119 ? 9.154 5.612 -3.504 1.00 93.94 119 LEU A C 1
ATOM 995 O O . LEU A 1 119 ? 10.083 5.435 -4.282 1.00 93.94 119 LEU A O 1
ATOM 999 N N . PHE A 1 120 ? 9.139 5.100 -2.273 1.00 93.12 120 PHE A N 1
ATOM 1000 C CA . PHE A 1 120 ? 10.266 4.336 -1.753 1.00 93.12 120 PHE A CA 1
ATOM 1001 C C . PHE A 1 120 ? 10.467 3.026 -2.521 1.00 93.12 120 PHE A C 1
ATOM 1003 O O . PHE A 1 120 ? 11.600 2.675 -2.837 1.00 93.12 120 PHE A O 1
ATOM 1010 N N . PHE A 1 121 ? 9.372 2.344 -2.871 1.00 91.69 121 PHE A N 1
ATOM 1011 C CA . PHE A 1 121 ? 9.408 1.134 -3.689 1.00 91.69 121 PHE A CA 1
ATOM 1012 C C . PHE A 1 121 ? 10.056 1.388 -5.058 1.00 91.69 121 PHE A C 1
ATOM 1014 O O . PHE A 1 121 ? 11.069 0.776 -5.392 1.00 91.69 121 PHE A O 1
ATOM 1021 N N . TYR A 1 122 ? 9.538 2.350 -5.824 1.00 90.50 122 TYR A N 1
ATOM 1022 C CA . TYR A 1 122 ? 10.027 2.600 -7.179 1.00 90.50 122 TYR A CA 1
ATOM 1023 C C . TYR A 1 122 ? 11.395 3.283 -7.240 1.00 90.50 122 TYR A C 1
ATOM 1025 O O . TYR A 1 122 ? 12.111 3.074 -8.212 1.00 90.50 122 TYR A O 1
ATOM 1033 N N . LEU A 1 123 ? 11.786 4.054 -6.218 1.00 91.19 123 LEU A N 1
ATOM 1034 C CA . LEU A 1 123 ? 13.143 4.609 -6.125 1.00 91.19 123 LEU A CA 1
ATOM 1035 C C . LEU A 1 123 ? 14.215 3.524 -5.994 1.00 91.19 123 LEU A C 1
ATOM 1037 O O . LEU A 1 123 ? 15.353 3.751 -6.393 1.00 91.19 123 LEU A O 1
ATOM 1041 N N . ILE A 1 124 ? 13.873 2.382 -5.395 1.00 89.44 124 ILE A N 1
ATOM 1042 C CA . ILE A 1 124 ? 14.797 1.253 -5.252 1.00 89.44 124 ILE A CA 1
ATOM 1043 C C . ILE A 1 124 ? 14.775 0.380 -6.508 1.00 89.44 124 ILE A C 1
ATOM 1045 O O . ILE A 1 124 ? 15.824 -0.097 -6.933 1.00 89.44 124 ILE A O 1
ATOM 1049 N N . LEU A 1 125 ? 13.592 0.186 -7.093 1.00 86.25 125 LEU A N 1
ATOM 1050 C CA . LEU A 1 125 ? 13.382 -0.742 -8.202 1.00 86.25 125 LEU A CA 1
ATOM 1051 C C . LEU A 1 125 ? 13.870 -0.187 -9.547 1.00 86.25 125 LEU A C 1
ATOM 1053 O O . LEU A 1 125 ? 14.499 -0.902 -10.326 1.00 86.25 125 LEU A O 1
ATOM 1057 N N . PHE A 1 126 ? 13.605 1.090 -9.828 1.00 85.56 126 PHE A N 1
ATOM 1058 C CA . PHE A 1 126 ? 13.924 1.704 -11.114 1.00 85.56 126 PHE A CA 1
ATOM 1059 C C . PHE A 1 126 ? 15.099 2.674 -11.008 1.00 85.56 126 PHE A C 1
ATOM 1061 O O . PHE A 1 126 ? 15.125 3.564 -10.161 1.00 85.56 126 PHE A O 1
ATOM 1068 N N . ASN A 1 127 ? 16.041 2.558 -11.943 1.00 83.44 127 ASN A N 1
ATOM 1069 C CA . ASN A 1 127 ? 17.123 3.525 -12.125 1.00 83.44 127 ASN A CA 1
ATOM 1070 C C . ASN A 1 127 ? 16.749 4.571 -13.190 1.00 83.44 127 ASN A C 1
ATOM 1072 O O . ASN A 1 127 ? 17.463 4.757 -14.176 1.00 83.44 127 ASN A O 1
ATOM 1076 N N . ASP A 1 128 ? 15.599 5.217 -13.003 1.00 83.69 128 ASP A N 1
ATOM 1077 C CA . ASP A 1 128 ? 15.053 6.220 -13.916 1.00 83.69 128 ASP A CA 1
ATOM 1078 C C . ASP A 1 128 ? 15.161 7.639 -13.359 1.00 83.69 128 ASP A C 1
ATOM 1080 O O . ASP A 1 128 ? 15.557 7.887 -12.218 1.00 83.69 128 ASP A O 1
ATOM 1084 N N . THR A 1 129 ? 14.792 8.622 -14.183 1.00 88.38 129 THR A N 1
ATOM 1085 C CA . THR A 1 129 ? 14.706 10.004 -13.709 1.00 88.38 129 THR A CA 1
ATOM 1086 C C . THR A 1 129 ? 13.674 10.129 -12.586 1.00 88.38 129 THR A C 1
ATOM 1088 O O . THR A 1 129 ? 12.563 9.600 -12.672 1.00 88.38 129 THR A O 1
ATOM 1091 N N . PHE A 1 130 ? 14.013 10.904 -11.553 1.00 89.94 130 PHE A N 1
ATOM 1092 C CA . PHE A 1 130 ? 13.143 11.128 -10.394 1.00 89.94 130 PHE A CA 1
ATOM 1093 C C . PHE A 1 130 ? 11.721 11.569 -10.778 1.00 89.94 130 PHE A C 1
ATOM 1095 O O . PHE A 1 130 ? 10.754 11.167 -10.139 1.00 89.94 130 PHE A O 1
ATOM 1102 N N . LEU A 1 131 ? 11.580 12.369 -11.841 1.00 90.06 131 LEU A N 1
ATOM 1103 C CA . LEU A 1 131 ? 10.282 12.849 -12.316 1.00 90.06 131 LEU A CA 1
ATOM 1104 C C . LEU A 1 131 ? 9.372 11.694 -12.759 1.00 90.06 131 LEU A C 1
ATOM 1106 O O . LEU A 1 131 ? 8.189 11.696 -12.425 1.00 90.06 131 LEU A O 1
ATOM 1110 N N . VAL A 1 132 ? 9.914 10.704 -13.472 1.00 89.38 132 VAL A N 1
ATOM 1111 C CA . V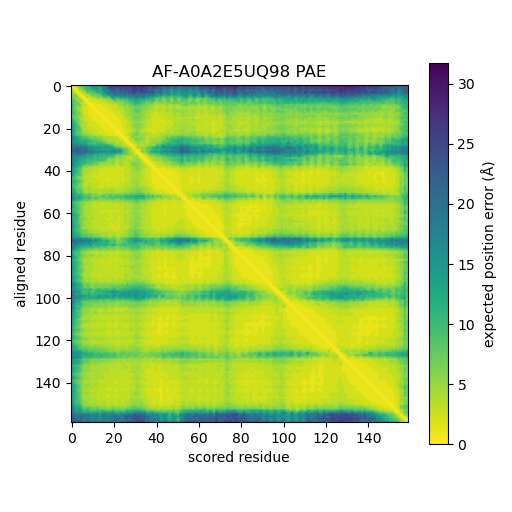AL A 1 132 ? 9.152 9.532 -13.931 1.00 89.38 132 VAL A CA 1
ATOM 1112 C C . VAL A 1 132 ? 8.719 8.686 -12.734 1.00 89.38 132 VAL A C 1
ATOM 1114 O O . VAL A 1 132 ? 7.530 8.404 -12.588 1.00 89.38 132 VAL A O 1
ATOM 1117 N N . VAL A 1 133 ? 9.646 8.393 -11.816 1.00 91.69 133 VAL A N 1
ATOM 1118 C CA . VAL A 1 133 ? 9.365 7.659 -10.568 1.00 91.69 133 VAL A CA 1
ATOM 1119 C C . VAL A 1 133 ? 8.287 8.362 -9.735 1.00 91.69 133 VAL A C 1
ATOM 1121 O O . VAL A 1 133 ? 7.355 7.729 -9.230 1.00 91.69 133 VAL A O 1
ATOM 1124 N N . PHE A 1 134 ? 8.364 9.689 -9.629 1.00 92.75 134 PHE A N 1
ATOM 1125 C CA . PHE A 1 134 ? 7.372 10.490 -8.920 1.00 92.75 134 PHE A CA 1
ATOM 1126 C C . PHE A 1 134 ? 5.989 10.426 -9.578 1.00 92.75 134 PHE A C 1
ATOM 1128 O O . PHE A 1 134 ? 4.989 10.270 -8.883 1.00 92.75 134 PHE A O 1
ATOM 1135 N N . LEU A 1 135 ? 5.901 10.511 -10.908 1.00 92.25 135 LEU A N 1
ATOM 1136 C CA . LEU A 1 135 ? 4.615 10.417 -11.603 1.00 92.25 135 LEU A CA 1
ATOM 1137 C C . LEU A 1 135 ? 3.974 9.038 -11.428 1.00 92.25 135 LEU A C 1
ATOM 1139 O O . LEU A 1 135 ? 2.794 8.964 -11.092 1.00 92.25 135 LEU A O 1
ATOM 1143 N N . ILE A 1 136 ? 4.737 7.957 -11.609 1.00 91.44 136 ILE A N 1
ATOM 1144 C CA . ILE A 1 136 ? 4.224 6.584 -11.484 1.00 91.44 136 ILE A CA 1
ATOM 1145 C C . ILE A 1 136 ? 3.724 6.332 -10.057 1.00 91.44 136 ILE A C 1
ATOM 1147 O O . ILE A 1 136 ? 2.580 5.915 -9.867 1.00 91.44 136 ILE A O 1
ATOM 1151 N N . SER A 1 137 ? 4.541 6.660 -9.049 1.00 93.44 137 SER A N 1
ATOM 1152 C CA . SER A 1 137 ? 4.154 6.528 -7.637 1.00 93.44 137 SER A CA 1
ATOM 1153 C C . SER A 1 137 ? 2.924 7.367 -7.283 1.00 93.44 137 SER A C 1
ATOM 1155 O O . SER A 1 137 ? 2.057 6.900 -6.546 1.00 93.44 137 SER A O 1
ATOM 1157 N N . LEU A 1 138 ? 2.794 8.573 -7.844 1.00 94.44 138 LEU A N 1
ATOM 1158 C CA . LEU A 1 138 ? 1.628 9.431 -7.651 1.00 94.44 138 LEU A CA 1
ATOM 1159 C C . LEU A 1 138 ? 0.365 8.814 -8.260 1.00 94.44 138 LEU A C 1
ATOM 1161 O O . LEU A 1 138 ? -0.667 8.769 -7.588 1.00 94.44 138 LEU A O 1
ATOM 1165 N N . PHE A 1 139 ? 0.423 8.301 -9.492 1.00 92.69 139 PHE A N 1
ATOM 1166 C CA . PHE A 1 139 ? -0.727 7.637 -10.110 1.00 92.69 139 PHE A CA 1
ATOM 1167 C C . PHE A 1 139 ? -1.140 6.385 -9.335 1.00 92.69 139 PHE A C 1
ATOM 1169 O O . PHE A 1 139 ? -2.325 6.212 -9.044 1.00 92.69 139 PHE A O 1
ATOM 1176 N N . GLN A 1 140 ? -0.184 5.552 -8.927 1.00 92.25 140 GLN A N 1
ATOM 1177 C CA . GLN A 1 140 ? -0.479 4.361 -8.133 1.00 92.25 140 GLN A CA 1
ATOM 1178 C C . GLN A 1 140 ? -1.067 4.713 -6.759 1.00 92.25 140 GLN A C 1
ATOM 1180 O O . GLN A 1 140 ? -2.061 4.111 -6.340 1.00 92.25 140 GLN A O 1
ATOM 1185 N N . ALA A 1 141 ? -0.530 5.734 -6.083 1.00 95.06 141 ALA A N 1
ATOM 1186 C CA . ALA A 1 141 ? -1.082 6.245 -4.830 1.00 95.06 141 ALA A CA 1
ATOM 1187 C C . ALA A 1 141 ? -2.521 6.751 -5.007 1.00 95.06 141 ALA A C 1
ATOM 1189 O O . ALA A 1 141 ? -3.373 6.484 -4.162 1.00 95.06 141 ALA A O 1
ATOM 1190 N N . ILE A 1 142 ? -2.828 7.435 -6.115 1.00 94.56 142 ILE A N 1
ATOM 1191 C CA . ILE A 1 142 ? -4.191 7.887 -6.425 1.00 94.56 142 ILE A CA 1
ATOM 1192 C C . ILE A 1 142 ? -5.129 6.692 -6.615 1.00 94.56 142 ILE A C 1
ATOM 1194 O O . ILE A 1 142 ? -6.187 6.658 -5.988 1.00 94.56 142 ILE A O 1
ATOM 1198 N N . PHE A 1 143 ? -4.765 5.704 -7.438 1.00 92.69 143 PHE A N 1
ATOM 1199 C CA . PHE A 1 143 ? -5.627 4.545 -7.695 1.00 92.69 143 PHE A CA 1
ATOM 1200 C C . PHE A 1 143 ? -5.916 3.746 -6.421 1.00 92.69 143 PHE A C 1
ATOM 1202 O O . PHE A 1 143 ? -7.074 3.448 -6.115 1.00 92.69 143 PHE A O 1
ATOM 1209 N N . THR A 1 144 ? -4.880 3.455 -5.637 1.00 93.81 144 THR A N 1
ATOM 1210 C CA . THR A 1 144 ? -5.017 2.733 -4.363 1.00 93.81 144 THR A CA 1
ATOM 1211 C C . THR A 1 144 ? -5.811 3.534 -3.333 1.00 93.81 144 THR A C 1
ATOM 1213 O O . THR A 1 144 ? -6.667 2.981 -2.637 1.00 93.81 144 THR A O 1
ATOM 1216 N N . PHE A 1 145 ? -5.617 4.854 -3.276 1.00 94.88 145 PHE A N 1
ATOM 1217 C CA . PHE A 1 145 ? -6.393 5.729 -2.406 1.00 94.88 145 PHE A CA 1
ATOM 1218 C C . PHE A 1 145 ? -7.867 5.817 -2.814 1.00 94.88 145 PHE A C 1
ATOM 1220 O O . PHE A 1 145 ? -8.732 5.806 -1.940 1.00 94.88 145 PHE A O 1
ATOM 1227 N N . ILE A 1 146 ? -8.187 5.858 -4.111 1.00 93.38 146 ILE A N 1
ATOM 1228 C CA . ILE A 1 146 ? -9.577 5.841 -4.599 1.00 93.38 146 ILE A CA 1
ATOM 1229 C C . ILE A 1 146 ? -10.288 4.572 -4.124 1.00 93.38 146 ILE A C 1
ATOM 1231 O O . ILE A 1 146 ? -11.407 4.647 -3.615 1.00 93.38 146 ILE A O 1
ATOM 1235 N N . ILE A 1 147 ? -9.634 3.415 -4.231 1.00 92.38 147 ILE A N 1
ATOM 1236 C CA . ILE A 1 147 ? -10.194 2.137 -3.774 1.00 92.38 147 ILE A CA 1
ATOM 1237 C C . ILE A 1 147 ? -10.410 2.154 -2.264 1.00 92.38 147 ILE A C 1
ATOM 1239 O O . ILE A 1 147 ? -11.510 1.847 -1.797 1.00 92.38 147 ILE A O 1
ATOM 1243 N N . PHE A 1 148 ? -9.404 2.585 -1.500 1.00 92.94 148 PHE A N 1
ATOM 1244 C CA . PHE A 1 148 ? -9.541 2.778 -0.060 1.00 92.94 148 PHE A CA 1
ATOM 1245 C C . PHE A 1 148 ? -10.718 3.705 0.277 1.00 92.94 148 PHE A C 1
ATOM 1247 O O . PHE A 1 148 ? -11.548 3.368 1.121 1.00 92.94 148 PHE A O 1
ATOM 1254 N N . TYR A 1 149 ? -10.843 4.844 -0.407 1.00 91.75 149 TYR A N 1
ATOM 1255 C CA . TYR A 1 149 ? -11.904 5.819 -0.182 1.00 91.75 149 TYR A CA 1
ATOM 1256 C C . TYR A 1 149 ? -13.293 5.225 -0.448 1.00 91.75 149 TYR A C 1
ATOM 1258 O O . TYR A 1 149 ? -14.189 5.371 0.390 1.00 91.75 149 TYR A O 1
ATOM 1266 N N . ILE A 1 150 ? -13.467 4.498 -1.557 1.00 90.75 150 ILE A N 1
ATOM 1267 C CA . ILE A 1 150 ? -14.720 3.808 -1.892 1.00 90.75 150 ILE A CA 1
ATOM 1268 C C . ILE A 1 150 ? -15.080 2.808 -0.792 1.00 90.75 150 ILE A C 1
ATOM 1270 O O . ILE A 1 150 ? -16.187 2.870 -0.257 1.00 90.75 150 ILE A O 1
ATOM 1274 N N . ILE A 1 151 ? -14.148 1.935 -0.400 1.00 88.44 151 ILE A N 1
ATOM 1275 C CA . ILE A 1 151 ? -14.387 0.919 0.635 1.00 88.44 151 ILE A CA 1
ATOM 1276 C C . ILE A 1 151 ? -14.671 1.576 1.991 1.00 88.44 151 ILE A C 1
ATOM 1278 O O . ILE A 1 151 ? -15.568 1.141 2.718 1.00 88.44 151 ILE A O 1
ATOM 1282 N N . SER A 1 152 ? -13.969 2.667 2.317 1.00 86.12 152 SER A N 1
ATOM 1283 C CA . SER A 1 152 ? -14.159 3.396 3.572 1.00 86.12 152 SER A CA 1
ATOM 1284 C C . SER A 1 152 ? -15.597 3.893 3.709 1.00 86.12 152 SER A C 1
ATOM 1286 O O . SER A 1 152 ? -16.165 3.820 4.792 1.00 86.12 152 SER A O 1
ATOM 1288 N N . LYS A 1 153 ? -16.247 4.290 2.607 1.00 82.56 153 LYS A N 1
ATOM 1289 C CA . LYS A 1 153 ? -17.650 4.723 2.611 1.00 82.56 153 LYS A CA 1
ATOM 1290 C C . LYS A 1 153 ? -18.618 3.617 3.057 1.00 82.56 153 LYS A C 1
ATOM 1292 O O . LYS A 1 153 ? -19.662 3.945 3.618 1.00 82.56 153 LYS A O 1
ATOM 1297 N N . PHE A 1 154 ? -18.279 2.347 2.826 1.00 76.56 154 PHE A N 1
ATOM 1298 C CA . PHE A 1 154 ? -19.125 1.195 3.154 1.00 76.56 154 PHE A CA 1
ATOM 1299 C C . PHE A 1 154 ? -18.806 0.567 4.515 1.00 76.56 154 PHE A C 1
ATOM 1301 O O . PHE A 1 154 ? -19.729 0.228 5.251 1.00 76.56 154 PHE A O 1
ATOM 1308 N N . ILE A 1 155 ? 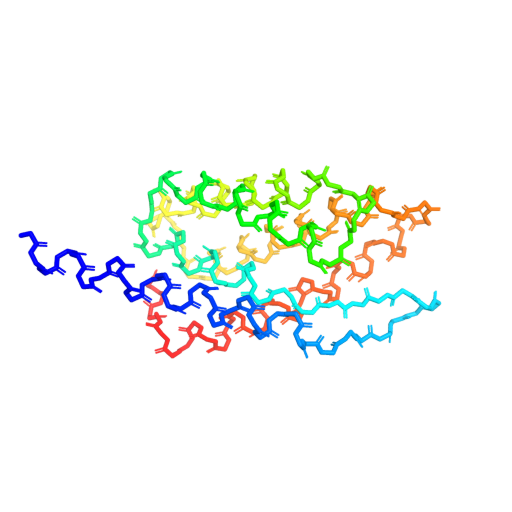-17.523 0.396 4.852 1.00 66.81 155 ILE A N 1
ATOM 1309 C CA . ILE A 1 155 ? -17.111 -0.414 6.014 1.00 66.81 155 ILE A CA 1
ATOM 1310 C C . ILE A 1 155 ? -16.981 0.425 7.288 1.00 66.81 155 ILE A C 1
ATOM 1312 O O . ILE A 1 155 ? -17.370 -0.020 8.367 1.00 66.81 155 ILE A O 1
ATOM 1316 N N . VAL A 1 156 ? -16.433 1.638 7.192 1.00 60.41 156 VAL A N 1
ATOM 1317 C CA . VAL A 1 156 ? -16.070 2.436 8.367 1.00 60.41 156 VAL A CA 1
ATOM 1318 C C . VAL A 1 156 ? -16.598 3.849 8.190 1.00 60.41 156 VAL A C 1
ATOM 1320 O O . VAL A 1 156 ? -16.091 4.621 7.382 1.00 60.41 156 VAL A O 1
ATOM 1323 N N . LYS A 1 157 ? -17.564 4.260 9.021 1.00 51.62 157 LYS A N 1
ATOM 1324 C CA . LYS A 1 157 ? -17.759 5.694 9.278 1.00 51.62 157 LYS A CA 1
ATOM 1325 C C . LYS A 1 157 ? -16.493 6.183 9.982 1.00 51.62 157 LYS A C 1
ATOM 1327 O O . LYS A 1 157 ? -16.430 6.161 11.206 1.00 51.62 157 LYS A O 1
ATOM 1332 N N . VAL A 1 158 ? -15.476 6.554 9.204 1.00 51.59 158 VAL A N 1
ATOM 1333 C CA . VAL A 1 158 ? -14.296 7.259 9.704 1.00 51.59 158 VAL A CA 1
ATOM 1334 C C . VAL A 1 158 ? -14.854 8.524 10.350 1.00 51.59 158 VAL A C 1
ATOM 1336 O O . VAL A 1 158 ? -15.394 9.381 9.643 1.00 51.59 158 VAL A O 1
ATOM 1339 N N . ARG A 1 159 ? -14.875 8.542 11.685 1.00 42.66 159 ARG A N 1
ATOM 1340 C CA . ARG A 1 159 ? -15.286 9.691 12.491 1.00 42.66 159 ARG A CA 1
ATOM 1341 C C . ARG A 1 159 ? -14.114 10.656 12.609 1.00 42.66 159 ARG A C 1
ATOM 1343 O O . ARG A 1 159 ? -12.963 10.189 12.800 1.00 42.66 159 ARG A O 1
#

Foldseek 3Di:
DVVVVVVVVVLVVVLVVLVVCQLPFDWDQDPPRDTFGARSVLLVLLVCLQVVLDLVSLVVQLVVQQVCCVRPPVPDRRQSSVLSSVLSVQSSVVNVCLVPDDPVVNLVSNLVSQLVSQLSSQVVVDPDDSVVSSVSSNVNSVNNSVVSVVVCVPPPPSD

Solvent-accessible surface area (backbone atoms only — not comparable to full-atom values): 8677 Å² total; per-residue (Å²): 111,72,73,59,52,56,54,53,51,51,54,50,54,49,53,51,52,49,50,59,50,45,75,68,50,75,68,43,79,41,81,92,79,40,71,44,62,72,53,57,58,61,46,50,49,49,52,49,22,59,73,69,51,51,74,66,50,27,60,50,30,25,58,50,16,42,53,45,16,65,74,76,41,76,89,49,70,49,54,46,14,51,51,39,22,54,48,40,49,57,45,26,53,51,50,83,41,50,90,78,47,55,57,67,55,52,52,52,51,54,46,51,49,39,32,50,48,37,36,57,52,41,63,71,73,46,96,65,58,68,68,60,45,49,50,53,17,47,52,42,27,49,55,35,44,52,52,41,53,57,49,36,75,75,78,44,88,78,104

pLDDT: mean 85.54, std 11.66, range [32.47, 96.94]

Radius of gyration: 15.85 Å; Cα contacts (8 Å, |Δi|>4): 144; chains: 1; bounding box: 36×36×46 Å

Sequence (159 aa):
MFSLYNKTIYYIVISILVLTFQVNFPNIIFFNEHEINVDLVLVFITFLSILSGTYKIIIFSFFYGIILDIVLSTNEIGLLSFITSITSFLLISLKDYDNLWNRNMKFLSIFSIYLFHFLFFYLILFNDTFLVVFLISLFQAIFTFIIFYIISKFIVKVR